Protein AF-A0A497B7L0-F1 (afdb_monomer_lite)

Foldseek 3Di:
DVLVVQVAAEDECVVQPLQNPPSVQCCQVVDDRYDYDRPSCLLCLLVGQDQAEAEDEPPVVVVVVCVLQVVVVVQVVSQVVDPPDDDDVNVVSVCCCVPPRVVSHPHYDYDYPVVCCPPPPDDDPVRCSPPHVDNPPPPD

Radius of gyration: 15.31 Å; chains: 1; bounding box: 34×36×35 Å

Structure (mmCIF, N/CA/C/O backbone):
data_AF-A0A497B7L0-F1
#
_entry.id   AF-A0A497B7L0-F1
#
loop_
_atom_site.group_PDB
_atom_site.id
_atom_site.type_symbol
_atom_site.label_atom_id
_atom_site.label_alt_id
_atom_site.label_comp_id
_atom_site.label_asym_id
_atom_site.label_entity_id
_atom_site.label_seq_id
_atom_site.pdbx_PDB_ins_code
_atom_site.Cartn_x
_atom_site.Cartn_y
_atom_site.Cartn_z
_atom_site.occupancy
_atom_site.B_iso_or_equiv
_atom_site.auth_seq_id
_atom_site.auth_comp_id
_atom_site.auth_asym_id
_atom_site.auth_atom_id
_atom_site.pdbx_PDB_model_num
ATOM 1 N N . MET A 1 1 ? -10.508 -9.631 2.299 1.00 76.75 1 MET A N 1
ATOM 2 C CA . MET A 1 1 ? -9.631 -10.069 3.401 1.00 76.75 1 MET A CA 1
ATOM 3 C C . MET A 1 1 ? -9.785 -9.067 4.528 1.00 76.75 1 MET A C 1
ATOM 5 O O . MET A 1 1 ? -10.853 -9.103 5.101 1.00 76.75 1 MET A O 1
ATOM 9 N N . ILE A 1 2 ? -8.939 -8.044 4.713 1.00 86.75 2 ILE A N 1
ATOM 10 C CA . ILE A 1 2 ? -9.048 -7.121 5.873 1.00 86.75 2 ILE A CA 1
ATOM 11 C C . ILE A 1 2 ? -10.459 -6.541 6.080 1.00 86.75 2 ILE A C 1
ATOM 13 O O . ILE A 1 2 ? -11.014 -6.698 7.159 1.00 86.75 2 ILE A O 1
ATOM 17 N N . ALA A 1 3 ? -11.065 -5.917 5.063 1.00 90.56 3 ALA A N 1
ATOM 18 C CA . ALA A 1 3 ? -12.421 -5.360 5.176 1.00 90.56 3 ALA A CA 1
ATOM 19 C C . ALA A 1 3 ? -13.470 -6.418 5.575 1.00 90.56 3 ALA A C 1
ATOM 21 O O . ALA A 1 3 ? -14.213 -6.225 6.532 1.00 90.56 3 ALA A O 1
ATOM 22 N N . ALA A 1 4 ? -13.469 -7.561 4.880 1.00 86.50 4 ALA A N 1
ATOM 23 C CA . ALA A 1 4 ? -14.380 -8.675 5.137 1.00 86.50 4 ALA A CA 1
ATOM 24 C C . ALA A 1 4 ? -14.191 -9.272 6.543 1.00 86.50 4 ALA A C 1
ATOM 26 O O . ALA A 1 4 ? -15.159 -9.410 7.284 1.00 86.50 4 ALA A O 1
ATOM 27 N N . ASP A 1 5 ? -12.948 -9.551 6.937 1.00 87.94 5 ASP A N 1
ATOM 28 C CA . ASP A 1 5 ? -12.608 -10.239 8.189 1.00 87.94 5 ASP A CA 1
ATOM 29 C C . ASP A 1 5 ? -12.858 -9.352 9.420 1.00 87.94 5 ASP A C 1
ATOM 31 O O . ASP A 1 5 ? -13.081 -9.844 10.523 1.00 87.94 5 ASP A O 1
ATOM 35 N N . THR A 1 6 ? -12.835 -8.030 9.234 1.00 90.25 6 THR A N 1
ATOM 36 C CA . THR A 1 6 ? -13.068 -7.040 10.297 1.00 90.25 6 THR A CA 1
ATOM 37 C C . THR A 1 6 ? -14.480 -6.456 10.285 1.00 90.25 6 THR A C 1
ATOM 39 O O . THR A 1 6 ? -14.788 -5.607 11.122 1.00 90.25 6 THR A O 1
ATOM 42 N N . GLY A 1 7 ? -15.336 -6.846 9.335 1.00 91.25 7 GLY A N 1
ATOM 43 C CA . GLY A 1 7 ? -16.674 -6.267 9.163 1.00 91.25 7 GLY A CA 1
ATOM 44 C C . GLY A 1 7 ? -16.674 -4.779 8.780 1.00 91.25 7 GLY A C 1
ATOM 45 O O . GLY A 1 7 ? -17.658 -4.080 9.018 1.00 91.25 7 GLY A O 1
ATOM 46 N N . HIS A 1 8 ? -15.570 -4.275 8.225 1.00 94.69 8 HIS A N 1
ATOM 47 C CA . HIS A 1 8 ? -15.436 -2.891 7.774 1.00 94.69 8 HIS A CA 1
ATOM 48 C C . HIS A 1 8 ? -15.879 -2.743 6.315 1.00 94.69 8 HIS A C 1
ATOM 50 O O . HIS A 1 8 ? -15.782 -3.670 5.509 1.00 94.69 8 HIS A O 1
ATOM 56 N N . ARG A 1 9 ? -16.320 -1.541 5.939 1.00 93.50 9 ARG A N 1
ATOM 57 C CA . ARG A 1 9 ? -16.672 -1.231 4.550 1.00 93.50 9 ARG A CA 1
ATOM 58 C C . ARG A 1 9 ? -15.411 -0.997 3.719 1.00 93.50 9 ARG A C 1
ATOM 60 O O . ARG A 1 9 ? -14.608 -0.127 4.046 1.00 93.50 9 ARG A O 1
ATOM 67 N N . TYR A 1 10 ? -15.253 -1.747 2.634 1.00 92.50 10 TYR A N 1
ATOM 68 C CA . TYR A 1 10 ? -14.210 -1.477 1.645 1.00 92.50 10 TYR A CA 1
ATOM 69 C C . TYR A 1 10 ? -14.558 -0.227 0.826 1.00 92.50 10 TYR A C 1
ATOM 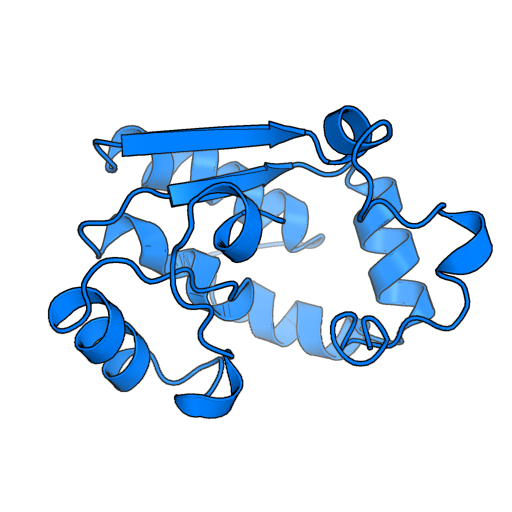71 O O . TYR A 1 10 ? -15.725 -0.025 0.486 1.00 92.50 10 TYR A O 1
ATOM 79 N N . ILE A 1 11 ? -13.558 0.606 0.538 1.00 91.19 11 ILE A N 1
ATOM 80 C CA . ILE A 1 11 ? -13.668 1.731 -0.396 1.00 91.19 11 ILE A CA 1
ATOM 81 C C . ILE A 1 11 ? -12.619 1.549 -1.485 1.00 91.19 11 ILE A C 1
ATOM 83 O O . ILE A 1 11 ? -11.437 1.365 -1.171 1.00 91.19 11 ILE A O 1
ATOM 87 N N . ASP A 1 12 ? -13.067 1.603 -2.738 1.00 87.75 12 ASP A N 1
ATOM 88 C CA . ASP A 1 12 ? -12.195 1.497 -3.899 1.00 87.75 12 ASP A CA 1
ATOM 89 C C . ASP A 1 12 ? -11.409 2.805 -4.084 1.00 87.75 12 ASP A C 1
ATOM 91 O O . ASP A 1 12 ? -11.913 3.900 -3.824 1.00 87.75 12 ASP A O 1
ATOM 95 N N . GLU A 1 13 ? -10.151 2.714 -4.511 1.00 85.94 13 GLU A N 1
ATOM 96 C CA . GLU A 1 13 ? -9.337 3.906 -4.757 1.00 85.94 13 GLU A CA 1
ATOM 97 C C . GLU A 1 13 ? -9.842 4.742 -5.942 1.00 85.94 13 GLU A C 1
ATOM 99 O O . GLU A 1 13 ? -9.602 5.953 -5.984 1.00 85.94 13 GLU A O 1
ATOM 104 N N . ASP A 1 14 ? -10.594 4.131 -6.861 1.00 86.88 14 ASP A N 1
ATOM 105 C CA . ASP A 1 14 ? -11.265 4.827 -7.958 1.00 86.88 14 ASP A CA 1
ATOM 106 C C . ASP A 1 14 ? -12.394 5.752 -7.473 1.00 86.88 14 ASP A C 1
ATOM 108 O O . ASP A 1 14 ? -12.638 6.782 -8.105 1.00 86.88 14 ASP A O 1
ATOM 112 N N . ASP A 1 15 ? -13.034 5.453 -6.333 1.00 85.69 15 ASP A N 1
ATOM 113 C CA . ASP A 1 15 ? -14.165 6.237 -5.806 1.00 85.69 15 ASP A CA 1
ATOM 114 C C . ASP A 1 15 ? -13.758 7.675 -5.437 1.00 85.69 15 ASP A C 1
ATOM 116 O O . ASP A 1 15 ? -14.586 8.588 -5.426 1.00 85.69 15 ASP A O 1
ATOM 120 N N . TYR A 1 16 ? -12.476 7.892 -5.126 1.00 85.06 16 TYR A N 1
ATOM 121 C CA . TYR A 1 16 ? -11.928 9.210 -4.787 1.00 85.06 16 TYR A CA 1
ATOM 122 C C . TYR A 1 16 ? -10.770 9.655 -5.693 1.00 85.06 16 TYR A C 1
ATOM 124 O O . TYR A 1 16 ? -10.387 10.829 -5.664 1.00 85.06 16 TYR A O 1
ATOM 132 N N . GLY A 1 17 ? -10.227 8.750 -6.510 1.00 87.56 17 GLY A N 1
ATOM 133 C CA . GLY A 1 17 ? -9.092 8.968 -7.399 1.00 87.56 17 GLY A CA 1
ATOM 134 C C . GLY A 1 1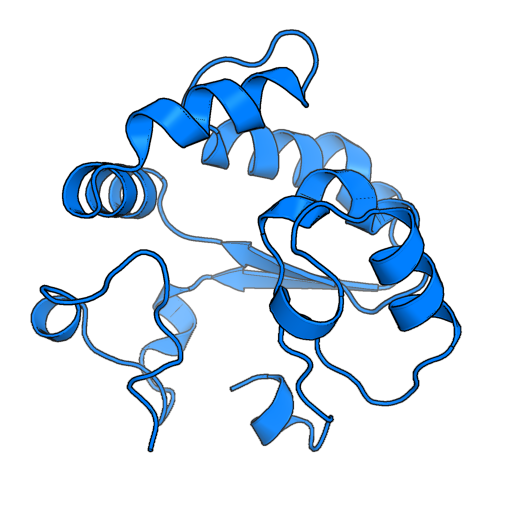7 ? -7.745 8.645 -6.724 1.00 87.56 17 GLY A C 1
ATOM 135 O O . GLY A 1 17 ? -7.356 9.342 -5.780 1.00 87.56 17 GLY A O 1
ATOM 136 N N . PRO A 1 18 ? -6.941 7.696 -7.249 1.00 83.75 18 PRO A N 1
ATOM 137 C CA . PRO A 1 18 ? -5.746 7.144 -6.582 1.00 83.75 18 PRO A CA 1
ATOM 138 C C . PRO A 1 18 ? -4.589 8.138 -6.370 1.00 83.75 18 PRO A C 1
ATOM 140 O O . PRO A 1 18 ? -3.606 7.832 -5.694 1.00 83.75 18 PRO A O 1
ATOM 143 N N . HIS A 1 19 ? -4.689 9.354 -6.913 1.00 87.50 19 HIS A N 1
ATOM 144 C CA . HIS A 1 19 ? -3.728 10.447 -6.711 1.00 87.50 19 HIS A CA 1
ATOM 145 C C . HIS A 1 19 ? -4.365 11.733 -6.157 1.00 87.50 19 HIS A C 1
ATOM 147 O O . HIS A 1 19 ? -3.682 12.744 -5.985 1.00 87.50 19 HIS A O 1
ATOM 153 N N . ASN A 1 20 ? -5.656 11.707 -5.816 1.00 92.44 20 ASN A N 1
ATOM 154 C CA . ASN A 1 20 ? -6.356 12.841 -5.224 1.00 92.44 20 ASN A CA 1
ATOM 155 C C . ASN A 1 20 ? -6.139 12.889 -3.704 1.00 92.44 20 ASN A C 1
ATOM 157 O O . ASN A 1 20 ? -6.947 12.400 -2.913 1.00 92.44 20 ASN A O 1
ATOM 161 N N . LYS A 1 21 ? -5.019 13.493 -3.288 1.00 92.75 21 LYS A N 1
ATOM 162 C CA . LYS A 1 21 ? -4.636 13.590 -1.870 1.00 92.75 21 LYS A CA 1
ATOM 163 C C . LYS A 1 21 ? -5.721 14.251 -1.011 1.00 92.75 21 LYS A C 1
ATOM 165 O O . LYS A 1 21 ? -5.932 13.823 0.119 1.00 92.75 21 LYS A O 1
ATOM 170 N N . ALA A 1 22 ? -6.390 15.285 -1.526 1.00 94.12 22 ALA A N 1
ATOM 171 C CA . ALA A 1 22 ? -7.415 16.013 -0.781 1.00 94.12 22 ALA A CA 1
ATOM 172 C C . ALA A 1 22 ? -8.653 15.141 -0.528 1.00 94.12 22 ALA A C 1
ATOM 174 O O . ALA A 1 22 ? -9.096 15.032 0.613 1.00 94.12 22 ALA A O 1
ATOM 175 N N . ALA A 1 23 ? -9.165 14.466 -1.563 1.00 93.62 23 ALA A N 1
ATOM 176 C CA . ALA A 1 23 ? -10.306 13.564 -1.408 1.00 93.62 23 ALA A CA 1
ATOM 177 C C . ALA A 1 23 ? -9.978 12.375 -0.496 1.00 93.62 23 ALA A C 1
ATOM 179 O O . ALA A 1 23 ? -10.779 12.038 0.369 1.00 93.62 23 ALA A O 1
ATOM 180 N N . TRP A 1 24 ? -8.778 11.800 -0.621 1.00 94.69 24 TRP A N 1
ATOM 181 C CA . TRP A 1 24 ? -8.309 10.732 0.264 1.00 94.69 24 TRP A CA 1
ATOM 182 C C . TRP A 1 24 ? -8.238 11.173 1.736 1.00 94.69 24 TRP A C 1
ATOM 184 O O . TRP A 1 24 ? -8.698 10.455 2.623 1.00 94.69 24 TRP A O 1
ATOM 194 N N . PHE A 1 25 ? -7.713 12.373 2.005 1.00 93.88 25 PHE A N 1
ATOM 195 C CA . PHE A 1 25 ? -7.625 12.916 3.363 1.00 93.88 25 PHE A CA 1
ATOM 196 C C . PHE A 1 25 ? -9.006 13.176 3.979 1.00 93.88 25 PHE A C 1
ATOM 198 O O . PHE A 1 25 ? -9.252 12.786 5.123 1.00 93.88 25 PHE A O 1
ATOM 205 N N . ASN A 1 26 ? -9.917 13.786 3.214 1.00 92.88 26 ASN A N 1
ATOM 206 C CA . ASN A 1 26 ? -11.299 14.003 3.647 1.00 92.88 26 ASN A CA 1
ATOM 207 C C . ASN A 1 26 ? -11.986 12.663 3.932 1.00 92.88 26 ASN A C 1
ATOM 209 O O . ASN A 1 26 ? -12.575 12.481 4.992 1.00 92.88 26 ASN A O 1
ATOM 213 N N . LEU A 1 27 ? -11.822 11.682 3.038 1.00 92.19 27 LEU A N 1
ATOM 214 C CA . LEU A 1 27 ? -12.423 10.363 3.191 1.00 92.19 27 LEU A CA 1
ATOM 215 C C . LEU A 1 27 ? -11.986 9.668 4.486 1.00 92.19 27 LEU A C 1
ATOM 217 O O . LEU A 1 27 ? -12.838 9.138 5.196 1.00 92.19 27 LEU A O 1
ATOM 221 N N . ILE A 1 28 ? -10.688 9.673 4.804 1.00 91.56 28 ILE A N 1
ATOM 222 C CA . ILE A 1 28 ? -10.173 9.067 6.042 1.00 91.56 28 ILE A CA 1
ATOM 223 C C . ILE A 1 28 ? -10.666 9.816 7.282 1.00 91.56 28 ILE A C 1
ATOM 225 O O . ILE A 1 28 ? -10.960 9.185 8.293 1.00 91.56 28 ILE A O 1
ATOM 229 N N . THR A 1 29 ? -10.758 11.143 7.208 1.00 90.44 29 THR A N 1
ATOM 230 C CA . THR A 1 29 ? -11.178 11.982 8.340 1.00 90.44 29 THR A CA 1
ATOM 231 C C . THR A 1 29 ? -12.665 11.810 8.657 1.00 90.44 29 THR A C 1
ATOM 233 O O . THR A 1 29 ? -13.040 11.726 9.827 1.00 90.44 29 THR A O 1
ATOM 236 N N . ASP A 1 30 ? -13.501 11.711 7.623 1.00 92.19 30 ASP A N 1
ATOM 237 C CA . ASP A 1 30 ? -14.961 11.721 7.757 1.00 92.19 30 ASP A CA 1
ATOM 238 C C . ASP A 1 30 ? -15.565 10.313 7.894 1.00 92.19 30 ASP A C 1
ATOM 240 O O . ASP A 1 30 ? -16.715 10.153 8.312 1.00 92.19 30 ASP A O 1
ATOM 244 N N . SER A 1 31 ? -14.803 9.269 7.557 1.00 92.19 31 SER A N 1
ATOM 245 C CA . SER A 1 31 ? -15.285 7.887 7.579 1.00 92.19 31 SER A CA 1
ATOM 246 C C . SER A 1 31 ? -14.938 7.155 8.872 1.00 92.19 31 SER A C 1
ATOM 248 O O . SER A 1 31 ? -13.859 7.295 9.440 1.00 92.19 31 SER A O 1
ATOM 250 N N . LYS A 1 32 ? -15.842 6.271 9.302 1.00 91.62 32 LYS A N 1
ATOM 251 C CA . LYS A 1 32 ? -15.596 5.287 10.365 1.00 91.62 32 LYS A CA 1
ATOM 252 C C . LYS A 1 32 ? -15.815 3.883 9.828 1.00 91.62 32 LYS A C 1
ATOM 254 O O . LYS A 1 32 ? -16.665 3.686 8.963 1.00 91.62 32 LYS A O 1
ATOM 259 N N . ASN A 1 33 ? -15.089 2.916 10.385 1.00 93.69 33 ASN A N 1
ATOM 260 C CA . ASN A 1 33 ? -15.206 1.496 10.050 1.00 93.69 33 ASN A CA 1
ATOM 261 C C . ASN A 1 33 ? -15.026 1.217 8.546 1.00 93.69 33 ASN A C 1
ATOM 263 O O . ASN A 1 33 ? -15.791 0.459 7.946 1.00 93.69 33 ASN A O 1
ATOM 267 N N . VAL A 1 34 ? -14.028 1.857 7.930 1.00 94.69 34 VAL A N 1
ATOM 268 C CA . VAL A 1 34 ? -13.683 1.669 6.514 1.00 94.69 34 VAL A CA 1
ATOM 269 C C . VAL A 1 34 ? -12.281 1.098 6.354 1.00 94.69 34 VAL A C 1
ATOM 271 O O . VAL A 1 34 ? -11.412 1.322 7.193 1.00 94.69 34 VAL A O 1
ATOM 274 N N . VAL A 1 35 ? -12.063 0.386 5.254 1.00 94.50 35 VAL A N 1
ATOM 275 C CA . VAL A 1 35 ? -10.750 -0.090 4.812 1.00 94.50 35 VAL A CA 1
ATOM 276 C C . VAL A 1 35 ? -10.505 0.439 3.409 1.00 94.50 35 VAL A C 1
ATOM 278 O O . VAL A 1 35 ? -11.305 0.206 2.506 1.00 94.50 35 VAL A O 1
ATOM 281 N N . ILE A 1 36 ? -9.380 1.129 3.237 1.00 92.94 36 ILE A N 1
ATOM 282 C CA . ILE A 1 36 ? -8.926 1.673 1.957 1.00 92.94 36 ILE A CA 1
ATOM 283 C C . ILE A 1 36 ? -7.613 0.977 1.603 1.00 92.94 36 ILE A C 1
ATOM 285 O O . ILE A 1 36 ? -6.680 0.964 2.408 1.00 92.94 36 ILE A O 1
ATOM 289 N N . GLN A 1 37 ? -7.526 0.427 0.396 1.00 90.44 37 GLN A N 1
ATOM 290 C CA . GLN A 1 37 ? -6.277 -0.088 -0.160 1.00 90.44 37 GLN A CA 1
ATOM 291 C C . GLN A 1 37 ? -5.818 0.860 -1.265 1.00 90.44 37 GLN A C 1
ATOM 293 O O . GLN A 1 37 ? -6.443 0.903 -2.313 1.00 90.44 37 GLN A O 1
ATOM 298 N N . CYS A 1 38 ? -4.729 1.600 -1.037 1.00 89.88 38 CYS A N 1
ATOM 299 C CA . CYS A 1 38 ? -4.222 2.550 -2.030 1.00 89.88 38 CYS A CA 1
ATOM 300 C C . CYS A 1 38 ? -2.693 2.704 -1.972 1.00 89.88 38 CYS A C 1
ATOM 302 O O . CYS A 1 38 ? -2.171 3.598 -1.292 1.00 89.88 38 CYS A O 1
ATOM 304 N N . PRO A 1 39 ? -1.935 1.844 -2.681 1.00 90.12 39 PRO A N 1
ATOM 305 C CA . PRO A 1 39 ? -0.470 1.899 -2.712 1.00 90.12 39 PRO A CA 1
ATOM 306 C C . PRO A 1 39 ? 0.096 3.233 -3.224 1.00 90.12 39 PRO A C 1
ATOM 308 O O . PRO A 1 39 ? 1.232 3.590 -2.893 1.00 90.12 39 PRO A O 1
ATOM 311 N N . ALA A 1 40 ? -0.676 3.978 -4.021 1.00 90.06 40 ALA A N 1
ATOM 312 C CA . ALA A 1 40 ? -0.307 5.295 -4.534 1.00 90.06 40 ALA A CA 1
ATOM 313 C C . ALA A 1 40 ? -0.269 6.384 -3.442 1.00 90.06 40 ALA A C 1
ATOM 315 O O . ALA A 1 40 ? 0.541 7.309 -3.516 1.00 90.06 40 ALA A O 1
ATOM 316 N N . MET A 1 41 ? -1.081 6.242 -2.387 1.00 93.19 41 MET A N 1
ATOM 317 C CA . MET A 1 41 ? -1.100 7.155 -1.236 1.00 93.19 41 MET A CA 1
ATOM 318 C C . MET A 1 41 ? -0.094 6.780 -0.144 1.00 93.19 41 MET A C 1
ATOM 320 O O . MET A 1 41 ? 0.012 7.485 0.860 1.00 93.19 41 MET A O 1
ATOM 324 N N . CYS A 1 42 ? 0.700 5.721 -0.351 1.00 94.88 42 CYS A N 1
ATOM 325 C CA . CYS A 1 42 ? 1.678 5.223 0.617 1.00 94.88 42 CYS A CA 1
ATOM 326 C C . CYS A 1 42 ? 2.565 6.333 1.193 1.00 94.88 42 CYS A C 1
ATOM 328 O O . CYS A 1 42 ? 2.823 6.320 2.388 1.00 94.88 42 CYS A O 1
ATOM 330 N N . ARG A 1 43 ? 2.991 7.329 0.402 1.00 95.00 43 ARG A N 1
ATOM 331 C CA . ARG A 1 43 ? 3.827 8.450 0.876 1.00 95.00 43 ARG A CA 1
ATOM 332 C C . ARG A 1 43 ? 3.190 9.251 2.021 1.00 95.00 43 ARG A C 1
ATOM 334 O O . ARG A 1 43 ? 3.921 9.817 2.827 1.00 95.00 43 ARG A O 1
ATOM 341 N N . TYR A 1 44 ? 1.866 9.292 2.129 1.00 95.19 44 TYR A N 1
ATOM 342 C CA . TYR A 1 44 ? 1.147 10.205 3.023 1.00 95.19 44 TYR A CA 1
ATOM 343 C C . TYR A 1 44 ? 0.514 9.532 4.245 1.00 95.19 44 TYR A C 1
ATOM 345 O O . TYR A 1 44 ? -0.154 10.210 5.018 1.00 95.19 44 TYR A O 1
ATOM 353 N N . VAL A 1 45 ? 0.720 8.228 4.464 1.00 95.62 45 VAL A N 1
ATOM 354 C CA . VAL A 1 45 ? 0.031 7.489 5.547 1.00 95.62 45 VAL A CA 1
ATOM 355 C C . VAL A 1 45 ? 0.355 7.989 6.960 1.00 95.62 45 VAL A C 1
ATOM 357 O O . VAL A 1 45 ? -0.462 7.836 7.855 1.00 95.62 45 VAL A O 1
ATOM 360 N N . HIS A 1 46 ? 1.498 8.650 7.158 1.00 95.50 46 HIS A N 1
ATOM 361 C CA . HIS A 1 46 ? 1.863 9.291 8.429 1.00 95.50 46 HIS A CA 1
ATOM 362 C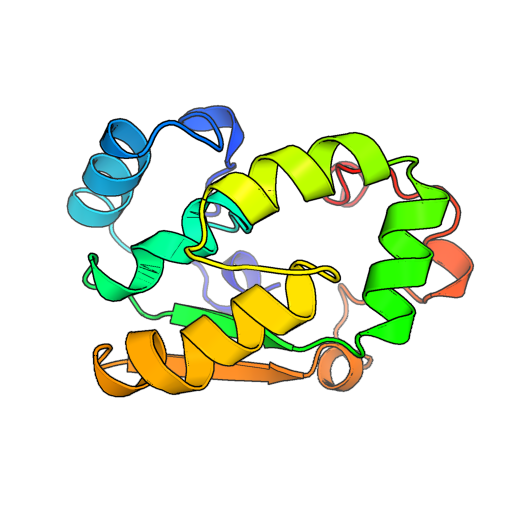 C . HIS A 1 46 ? 1.156 10.635 8.668 1.00 95.50 46 HIS A C 1
ATOM 364 O O . HIS A 1 46 ? 1.250 11.196 9.753 1.00 95.50 46 HIS A O 1
ATOM 370 N N . CYS A 1 47 ? 0.463 11.182 7.666 1.00 94.38 47 CYS A N 1
ATOM 371 C CA . CYS A 1 47 ? -0.271 12.440 7.789 1.00 94.38 47 CYS A CA 1
ATOM 372 C C . CYS A 1 47 ? -1.708 12.248 8.298 1.00 94.38 47 CYS A C 1
ATOM 374 O O . CYS A 1 47 ? -2.417 13.236 8.457 1.00 94.38 47 CYS A O 1
ATOM 376 N N . VAL A 1 48 ? -2.168 11.009 8.490 1.00 92.25 48 VAL A N 1
ATOM 377 C CA . VAL A 1 48 ? -3.557 10.693 8.843 1.00 92.25 48 VAL A CA 1
ATOM 378 C C . VAL A 1 48 ? -3.627 9.883 10.130 1.00 92.25 48 VAL A C 1
ATOM 380 O O . VAL A 1 48 ? -2.716 9.128 10.459 1.00 92.25 48 VAL A O 1
ATOM 383 N N . ARG A 1 49 ? -4.743 10.007 10.852 1.00 92.19 49 ARG A N 1
ATOM 384 C CA . ARG A 1 49 ? -5.019 9.198 12.041 1.00 92.19 49 ARG A CA 1
ATOM 385 C C . ARG A 1 49 ? -5.805 7.951 11.639 1.00 92.19 49 ARG A C 1
ATOM 387 O O . ARG A 1 49 ? -7.031 7.974 11.611 1.00 92.19 49 ARG A O 1
ATOM 394 N N . ALA A 1 50 ? -5.094 6.873 11.327 1.00 93.50 50 ALA A N 1
ATOM 395 C CA . ALA A 1 50 ? -5.676 5.588 10.948 1.00 93.50 50 ALA A CA 1
ATOM 396 C C . ALA A 1 50 ? -4.854 4.420 11.509 1.00 93.50 50 ALA A C 1
ATOM 398 O O . ALA A 1 50 ? -3.676 4.573 11.831 1.00 93.50 50 ALA A O 1
ATOM 399 N N . PHE A 1 51 ? -5.466 3.237 11.577 1.00 95.62 51 PHE A N 1
ATOM 400 C CA . PHE A 1 51 ? -4.712 1.998 11.737 1.00 95.62 51 PHE A CA 1
ATOM 401 C C . PHE A 1 51 ? -4.090 1.631 10.386 1.00 95.62 51 PHE A C 1
ATOM 403 O O . PHE A 1 51 ? -4.812 1.343 9.430 1.00 95.62 51 PHE A O 1
ATOM 410 N N . VAL A 1 52 ? -2.762 1.663 10.288 1.00 96.62 52 VAL A N 1
ATOM 411 C CA . VAL A 1 52 ? -2.061 1.442 9.015 1.00 96.62 52 VAL A CA 1
ATOM 412 C C . VAL A 1 52 ? -1.573 0.000 8.913 1.00 96.62 52 VAL A C 1
ATOM 414 O O . VAL A 1 52 ? -0.775 -0.451 9.728 1.00 96.62 52 VAL A O 1
ATOM 417 N N . VAL A 1 53 ? -2.009 -0.715 7.874 1.00 96.62 53 VAL A N 1
ATOM 418 C CA . VAL A 1 53 ? -1.467 -2.036 7.525 1.00 96.62 53 VAL A CA 1
ATOM 419 C C . VAL A 1 53 ? -0.475 -1.881 6.378 1.00 96.62 53 VAL A C 1
ATOM 421 O O . VAL A 1 53 ? -0.863 -1.531 5.263 1.00 96.62 53 VAL A O 1
ATOM 424 N N . MET A 1 54 ? 0.801 -2.161 6.638 1.00 97.19 54 MET A N 1
ATOM 425 C CA . MET A 1 54 ? 1.839 -2.215 5.612 1.00 97.19 54 MET A CA 1
ATOM 426 C C . MET A 1 54 ? 2.025 -3.660 5.144 1.00 97.19 54 MET A C 1
ATOM 428 O O . MET A 1 54 ? 2.430 -4.525 5.917 1.00 97.19 54 MET A O 1
ATOM 432 N N . MET A 1 55 ? 1.732 -3.922 3.870 1.00 95.75 55 MET A N 1
ATOM 433 C CA . MET A 1 55 ? 1.920 -5.241 3.263 1.00 95.75 55 MET A CA 1
ATOM 434 C C . MET A 1 55 ? 3.355 -5.392 2.747 1.00 95.75 55 MET A C 1
ATOM 436 O O . MET A 1 55 ? 3.787 -4.675 1.837 1.00 95.75 55 MET A O 1
ATOM 440 N N . LEU A 1 56 ? 4.086 -6.346 3.310 1.00 96.06 56 LEU A N 1
ATOM 441 C CA . LEU A 1 56 ? 5.459 -6.664 2.946 1.00 96.06 56 LEU A CA 1
ATOM 442 C C . LEU A 1 56 ? 5.471 -7.840 1.970 1.00 96.06 56 LEU A C 1
ATOM 444 O O . LEU A 1 56 ? 4.807 -8.852 2.174 1.00 96.06 56 LEU A O 1
ATOM 448 N N . ARG A 1 57 ? 6.187 -7.694 0.858 1.00 95.12 57 ARG A N 1
ATOM 449 C CA . ARG A 1 57 ? 6.345 -8.732 -0.162 1.00 95.12 57 ARG A CA 1
ATOM 450 C C . ARG A 1 57 ? 7.799 -8.727 -0.638 1.00 95.12 57 ARG A C 1
ATOM 452 O O . ARG A 1 57 ? 8.382 -7.646 -0.753 1.00 95.12 57 ARG A O 1
ATOM 459 N N . PRO A 1 58 ? 8.395 -9.894 -0.949 1.00 95.25 58 PRO A N 1
ATOM 460 C CA . PRO A 1 58 ? 9.758 -9.941 -1.464 1.00 95.25 58 PRO A CA 1
ATOM 461 C C . PRO A 1 58 ? 9.935 -9.027 -2.682 1.00 95.25 58 PRO A C 1
ATOM 463 O O . PRO A 1 58 ? 9.133 -9.073 -3.617 1.00 95.25 58 PRO A O 1
ATOM 466 N N . LEU A 1 59 ? 11.000 -8.217 -2.698 1.00 95.69 59 LEU A N 1
ATOM 467 C CA . LEU A 1 59 ? 11.252 -7.258 -3.783 1.00 95.69 59 LEU A CA 1
ATOM 468 C C . LEU A 1 59 ? 11.284 -7.941 -5.155 1.00 95.69 59 LEU A C 1
ATOM 470 O O . LEU A 1 59 ? 10.676 -7.441 -6.095 1.00 95.69 59 LEU A O 1
ATOM 474 N N . ALA A 1 60 ? 11.910 -9.117 -5.249 1.00 95.06 60 ALA A N 1
ATOM 475 C CA . ALA A 1 60 ? 11.960 -9.901 -6.482 1.00 95.06 60 ALA A CA 1
ATOM 476 C C . ALA A 1 60 ? 10.560 -10.256 -7.019 1.00 95.06 60 ALA A C 1
ATOM 478 O O . ALA A 1 60 ? 10.326 -10.217 -8.223 1.00 95.06 60 ALA A O 1
ATOM 479 N N . ASP A 1 61 ? 9.605 -10.550 -6.133 1.00 92.81 61 ASP A N 1
ATOM 480 C CA . ASP A 1 61 ? 8.231 -10.862 -6.525 1.00 92.81 61 ASP A CA 1
ATOM 481 C C . ASP A 1 61 ? 7.442 -9.619 -6.957 1.00 92.81 61 ASP A C 1
ATOM 483 O O . ASP A 1 61 ? 6.545 -9.724 -7.799 1.00 92.81 61 ASP A O 1
ATOM 487 N N . ILE A 1 62 ? 7.749 -8.453 -6.380 1.00 93.12 62 ILE A N 1
ATOM 488 C CA . ILE A 1 62 ? 7.161 -7.175 -6.797 1.00 93.12 62 ILE A CA 1
ATOM 489 C C . ILE A 1 62 ? 7.688 -6.791 -8.181 1.00 93.12 62 ILE A C 1
ATOM 491 O O . ILE A 1 62 ? 6.877 -6.531 -9.065 1.00 93.12 62 ILE A O 1
ATOM 495 N N . ILE A 1 63 ? 9.009 -6.842 -8.382 1.00 93.88 63 ILE A N 1
ATOM 496 C CA . ILE A 1 63 ? 9.672 -6.525 -9.656 1.00 93.88 63 ILE A CA 1
ATOM 497 C C . ILE A 1 63 ? 9.128 -7.425 -10.769 1.00 93.88 63 ILE A C 1
ATOM 499 O O . ILE A 1 63 ? 8.592 -6.923 -11.753 1.00 93.88 63 ILE A O 1
ATOM 503 N N . ALA A 1 64 ? 9.122 -8.747 -10.564 1.00 92.31 64 ALA A N 1
ATOM 504 C CA . ALA A 1 64 ? 8.569 -9.687 -11.540 1.00 92.31 64 ALA A CA 1
ATOM 505 C C . ALA A 1 64 ? 7.082 -9.412 -11.845 1.00 92.31 64 ALA A C 1
ATOM 507 O O . ALA A 1 64 ? 6.613 -9.609 -12.966 1.00 92.31 64 ALA A O 1
ATOM 508 N N . SER A 1 65 ? 6.310 -8.944 -10.856 1.00 90.94 65 SER A N 1
ATOM 509 C CA . SER A 1 65 ? 4.914 -8.557 -11.072 1.00 90.94 65 SER A CA 1
ATOM 510 C C . SER A 1 65 ? 4.778 -7.259 -11.868 1.00 90.94 65 SER A C 1
ATOM 512 O O . SER A 1 65 ? 3.865 -7.171 -12.683 1.00 90.94 65 SER A O 1
ATOM 514 N N . GLN A 1 66 ? 5.635 -6.264 -11.626 1.00 91.75 66 GLN A N 1
ATOM 515 C CA . GLN A 1 66 ? 5.647 -4.990 -12.350 1.00 91.75 66 GLN A CA 1
ATOM 516 C C . GLN A 1 66 ? 6.054 -5.189 -13.810 1.00 91.75 66 GLN A C 1
ATOM 518 O O . GLN A 1 66 ? 5.395 -4.651 -14.698 1.00 91.75 66 GLN A O 1
ATOM 523 N N . GLU A 1 67 ? 7.082 -6.002 -14.058 1.00 92.12 67 GLU A N 1
ATOM 524 C CA . GLU A 1 67 ? 7.517 -6.391 -15.402 1.00 92.12 67 GLU A CA 1
ATOM 525 C C . GLU A 1 67 ? 6.385 -7.085 -16.164 1.00 92.12 67 GLU A C 1
ATOM 527 O O . GLU A 1 67 ? 6.038 -6.670 -17.269 1.00 92.12 67 GLU A O 1
ATOM 532 N N . ARG A 1 68 ? 5.738 -8.081 -15.541 1.00 91.38 68 ARG A N 1
ATOM 533 C CA . ARG A 1 68 ? 4.645 -8.852 -16.156 1.00 91.38 68 ARG A CA 1
ATOM 534 C C . ARG A 1 68 ? 3.466 -7.984 -16.600 1.00 91.38 68 ARG A C 1
ATOM 536 O O . ARG A 1 68 ? 2.869 -8.272 -17.630 1.00 91.38 68 ARG A O 1
ATOM 543 N N . ILE A 1 69 ? 3.119 -6.947 -15.836 1.00 89.50 69 ILE A N 1
ATOM 544 C CA . ILE A 1 69 ? 1.993 -6.052 -16.163 1.00 89.50 69 ILE A CA 1
ATOM 545 C C . ILE A 1 69 ? 2.427 -4.792 -16.934 1.00 89.50 69 ILE A C 1
ATOM 547 O O . ILE A 1 69 ? 1.610 -3.896 -17.131 1.00 89.50 69 ILE A O 1
ATOM 551 N N . GLY A 1 70 ? 3.698 -4.686 -17.341 1.00 89.62 70 GLY A N 1
ATOM 552 C CA . GLY A 1 70 ? 4.211 -3.540 -18.101 1.00 89.62 70 GLY A CA 1
ATOM 553 C C . GLY A 1 70 ? 4.246 -2.222 -17.316 1.00 89.62 70 GLY A C 1
ATOM 554 O O . GLY A 1 70 ? 4.066 -1.151 -17.892 1.00 89.62 70 GLY A O 1
ATOM 555 N N . TRP A 1 71 ? 4.462 -2.265 -15.998 1.00 89.44 71 TRP A N 1
ATOM 556 C CA . TRP A 1 71 ? 4.320 -1.097 -15.117 1.00 89.44 71 TRP A CA 1
ATOM 557 C C . TRP A 1 71 ? 5.532 -0.145 -15.088 1.00 89.44 71 TRP A C 1
ATOM 559 O O . TRP A 1 71 ? 5.498 0.859 -14.382 1.00 89.44 71 TRP A O 1
ATOM 569 N N . GLY A 1 72 ? 6.600 -0.419 -15.843 1.00 86.25 72 GLY A N 1
ATOM 570 C CA . GLY A 1 72 ? 7.882 0.297 -15.727 1.00 86.25 72 GLY A CA 1
ATOM 571 C C . GLY A 1 72 ? 7.797 1.825 -15.880 1.00 86.25 72 GLY A C 1
ATOM 572 O O . GLY A 1 72 ? 8.432 2.554 -15.124 1.00 86.25 72 GLY A O 1
ATOM 573 N N . ALA A 1 73 ? 6.960 2.342 -16.787 1.00 85.12 73 ALA A N 1
ATOM 574 C CA . ALA A 1 73 ? 6.783 3.793 -16.941 1.00 85.12 73 ALA A CA 1
ATOM 575 C C . ALA A 1 73 ? 6.159 4.454 -15.694 1.00 85.12 73 ALA A C 1
ATOM 577 O O . ALA A 1 73 ? 6.517 5.574 -15.331 1.00 85.12 73 ALA A O 1
ATOM 578 N N . ASN A 1 74 ? 5.258 3.745 -15.009 1.00 86.56 74 ASN A N 1
ATOM 579 C CA . ASN A 1 74 ? 4.619 4.232 -13.787 1.00 86.56 74 ASN A CA 1
ATOM 580 C C . ASN A 1 74 ? 5.583 4.229 -12.593 1.00 86.56 74 ASN A C 1
ATOM 582 O O . ASN A 1 74 ? 5.432 5.047 -11.686 1.00 86.56 74 ASN A O 1
ATOM 586 N N . GLU A 1 75 ? 6.603 3.364 -12.601 1.00 90.56 75 GLU A N 1
ATOM 587 C CA . GLU A 1 75 ? 7.628 3.351 -11.556 1.00 90.56 75 GLU A CA 1
ATOM 588 C C . GLU A 1 75 ? 8.402 4.671 -11.507 1.00 90.56 75 GLU A C 1
ATOM 590 O O . GLU A 1 75 ? 8.566 5.240 -10.429 1.00 90.56 75 GLU A O 1
ATOM 595 N N . ALA A 1 76 ? 8.806 5.207 -12.662 1.00 88.62 76 ALA A N 1
ATOM 596 C CA . ALA A 1 76 ? 9.499 6.493 -12.734 1.00 88.62 76 ALA A CA 1
ATOM 597 C C . ALA A 1 76 ? 8.638 7.651 -12.190 1.00 88.62 76 ALA A C 1
ATOM 599 O O . ALA A 1 76 ? 9.137 8.512 -11.463 1.00 88.62 76 ALA A O 1
ATOM 600 N N . ILE A 1 77 ? 7.333 7.645 -12.493 1.00 89.06 77 ILE A N 1
ATOM 601 C CA . ILE A 1 77 ? 6.373 8.645 -11.995 1.00 89.06 77 ILE A CA 1
ATOM 602 C C . ILE A 1 77 ? 6.249 8.569 -10.469 1.00 89.06 77 ILE A C 1
ATOM 604 O O . ILE A 1 77 ? 6.203 9.596 -9.790 1.00 89.06 77 ILE A O 1
ATOM 608 N N . GLU A 1 78 ? 6.198 7.360 -9.912 1.00 89.00 78 GLU A N 1
ATOM 609 C CA . GLU A 1 78 ? 6.103 7.156 -8.467 1.00 89.00 78 GLU A CA 1
ATOM 610 C C . GLU A 1 78 ? 7.413 7.503 -7.749 1.00 89.00 78 GLU A C 1
ATOM 612 O O . GLU A 1 78 ? 7.368 8.139 -6.696 1.00 89.00 78 GLU A O 1
ATOM 617 N N . LEU A 1 79 ? 8.572 7.173 -8.328 1.00 92.12 79 LEU A N 1
ATOM 618 C CA . LEU A 1 79 ? 9.892 7.537 -7.794 1.00 92.12 79 LEU A CA 1
ATOM 619 C C . LEU A 1 79 ? 10.086 9.049 -7.710 1.00 92.12 79 LEU A C 1
ATOM 621 O O . LEU A 1 79 ? 10.615 9.525 -6.712 1.00 92.12 79 LEU A O 1
ATOM 625 N N . ALA A 1 80 ? 9.582 9.817 -8.682 1.00 90.94 80 ALA A N 1
ATOM 626 C CA . ALA A 1 80 ? 9.641 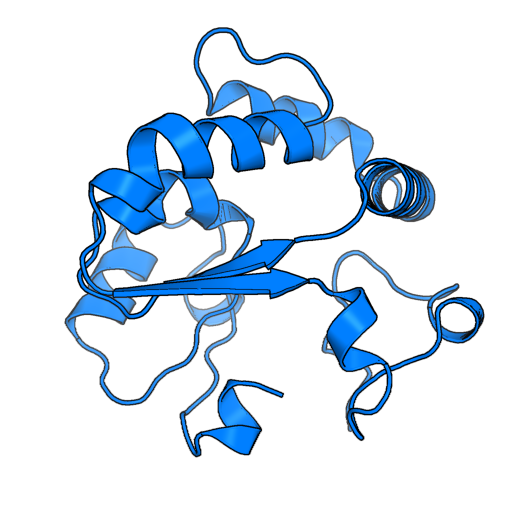11.281 -8.661 1.00 90.94 80 ALA A CA 1
ATOM 627 C C . ALA A 1 80 ? 8.928 11.908 -7.444 1.00 90.94 80 ALA A C 1
ATOM 629 O O . ALA A 1 80 ? 9.123 13.084 -7.134 1.00 90.94 80 ALA A O 1
ATOM 630 N N . ARG A 1 81 ? 8.102 11.134 -6.726 1.00 89.81 81 ARG A N 1
ATOM 631 C CA . ARG A 1 81 ? 7.468 11.558 -5.474 1.00 89.81 81 ARG A CA 1
ATOM 632 C C . ARG A 1 81 ? 8.364 11.355 -4.256 1.00 89.81 81 ARG A C 1
ATOM 634 O O . ARG A 1 81 ? 7.945 11.723 -3.171 1.00 89.81 81 ARG A O 1
ATOM 641 N N . TYR A 1 82 ? 9.548 10.782 -4.380 1.00 90.69 82 TYR A N 1
ATOM 642 C CA . TYR A 1 82 ? 10.468 10.571 -3.269 1.00 90.69 82 TYR A CA 1
ATOM 643 C C . TYR A 1 82 ? 11.785 11.279 -3.588 1.00 90.69 82 TYR A C 1
ATOM 645 O O . TYR A 1 82 ? 12.290 11.211 -4.706 1.00 90.69 82 TYR A O 1
ATOM 653 N N . GLU A 1 83 ? 12.328 12.014 -2.621 1.00 87.69 83 GLU A N 1
ATOM 654 C CA . GLU A 1 83 ? 13.569 12.762 -2.829 1.00 87.69 83 GLU A CA 1
ATOM 655 C C . GLU A 1 83 ? 14.746 11.801 -3.022 1.00 87.69 83 GLU A C 1
ATOM 657 O O . GLU A 1 83 ? 14.922 10.873 -2.235 1.00 87.69 83 GLU A O 1
ATOM 662 N N . ASN A 1 84 ? 15.553 12.034 -4.065 1.00 83.19 84 ASN A N 1
ATOM 663 C CA . ASN A 1 84 ? 16.747 11.243 -4.396 1.00 83.19 84 ASN A CA 1
ATOM 664 C C . ASN A 1 84 ? 16.498 9.724 -4.502 1.00 83.19 84 ASN A C 1
ATOM 666 O O . ASN A 1 84 ? 17.376 8.920 -4.194 1.00 83.19 84 ASN A O 1
ATOM 670 N N . ALA A 1 85 ? 15.297 9.327 -4.923 1.00 91.25 85 ALA A N 1
ATOM 671 C CA . ALA A 1 85 ? 14.909 7.929 -5.003 1.00 91.25 85 ALA A CA 1
ATOM 672 C C . ALA A 1 85 ? 15.449 7.235 -6.261 1.00 91.25 85 ALA A C 1
ATOM 674 O O . ALA A 1 85 ? 15.419 7.788 -7.361 1.00 91.25 85 ALA A O 1
ATOM 675 N N . SER A 1 86 ? 15.883 5.986 -6.098 1.00 89.75 86 SER A N 1
ATOM 676 C CA . SER A 1 86 ? 16.270 5.087 -7.185 1.00 89.75 86 SER A CA 1
ATOM 677 C C . SER A 1 86 ? 15.412 3.815 -7.168 1.00 89.75 86 SER A C 1
ATOM 679 O O . SER A 1 86 ? 14.901 3.433 -6.112 1.00 89.75 86 SER A O 1
ATOM 681 N N . PRO A 1 87 ? 15.212 3.151 -8.322 1.00 90.56 87 PRO A N 1
ATOM 682 C CA . PRO A 1 87 ? 14.488 1.887 -8.369 1.00 90.56 87 PRO A CA 1
ATOM 683 C C . PRO A 1 87 ? 15.121 0.800 -7.475 1.00 90.56 87 PRO A C 1
ATOM 685 O O . PRO A 1 87 ? 16.342 0.796 -7.289 1.00 90.56 87 PRO A O 1
ATOM 688 N N . PRO A 1 88 ? 14.322 -0.171 -6.991 1.00 94.75 88 PRO A N 1
ATOM 689 C CA . PRO A 1 88 ? 12.882 -0.306 -7.229 1.00 94.75 88 PRO A CA 1
ATOM 690 C C . PRO A 1 88 ? 12.043 0.556 -6.271 1.00 94.75 88 PRO A C 1
ATOM 692 O O . PRO A 1 88 ? 12.356 0.667 -5.083 1.00 94.75 88 PRO A O 1
ATOM 695 N N . ILE A 1 89 ? 10.910 1.094 -6.738 1.00 95.00 89 ILE A N 1
ATOM 696 C CA . ILE A 1 89 ? 10.009 1.935 -5.918 1.00 95.00 89 ILE A CA 1
ATOM 697 C C . ILE A 1 89 ? 9.551 1.236 -4.633 1.00 95.00 89 ILE A C 1
ATOM 699 O O . ILE A 1 89 ? 9.328 1.883 -3.613 1.00 95.00 89 ILE A O 1
ATOM 703 N N . ALA A 1 90 ? 9.427 -0.092 -4.653 1.00 95.19 90 ALA A N 1
ATOM 704 C CA . ALA A 1 90 ? 9.062 -0.863 -3.472 1.00 95.19 90 ALA A CA 1
ATOM 705 C C . ALA A 1 90 ? 10.116 -0.757 -2.360 1.00 95.19 90 ALA A C 1
ATOM 707 O O . ALA A 1 90 ? 9.748 -0.586 -1.200 1.00 95.19 90 ALA A O 1
ATOM 708 N N . ALA A 1 91 ? 11.410 -0.786 -2.703 1.00 96.38 91 ALA A N 1
ATOM 709 C CA . ALA A 1 91 ? 12.481 -0.604 -1.726 1.00 96.38 91 ALA A CA 1
ATOM 710 C C . ALA A 1 91 ? 12.422 0.802 -1.117 1.00 96.38 91 ALA A C 1
ATOM 712 O O . ALA A 1 91 ? 12.417 0.935 0.103 1.00 96.38 91 ALA A O 1
ATOM 713 N N . VAL A 1 92 ? 12.236 1.826 -1.956 1.00 96.44 92 VAL A N 1
ATOM 714 C CA . VAL A 1 92 ? 12.076 3.223 -1.520 1.00 96.44 92 VAL A CA 1
ATOM 715 C C . VAL A 1 92 ? 10.885 3.382 -0.573 1.00 96.44 92 VAL A C 1
ATOM 717 O O . VAL A 1 92 ? 11.009 4.006 0.481 1.00 96.44 92 VAL A O 1
ATOM 720 N N . LYS A 1 93 ? 9.732 2.787 -0.907 1.00 96.38 93 LYS A N 1
ATOM 721 C CA . LYS A 1 93 ? 8.537 2.798 -0.049 1.00 96.38 93 LYS A CA 1
ATOM 722 C C . LYS A 1 93 ? 8.803 2.109 1.288 1.00 96.38 93 LYS A C 1
ATOM 724 O O . LYS A 1 93 ? 8.420 2.649 2.322 1.00 96.38 93 LYS A O 1
ATOM 729 N N . TYR A 1 94 ? 9.486 0.966 1.287 1.00 97.19 94 TYR A N 1
ATOM 730 C CA . TYR A 1 94 ? 9.832 0.249 2.513 1.00 97.19 94 TYR A CA 1
ATOM 731 C C . TYR A 1 94 ? 10.846 0.996 3.384 1.00 97.19 94 TYR A C 1
ATOM 733 O O . TYR A 1 94 ? 10.688 1.018 4.604 1.00 97.19 94 TYR A O 1
ATOM 741 N N . ASP A 1 95 ? 11.845 1.648 2.794 1.00 96.44 95 ASP A N 1
ATOM 742 C CA . ASP A 1 95 ? 12.793 2.480 3.537 1.00 96.44 95 ASP A CA 1
ATOM 743 C C . ASP A 1 95 ? 12.115 3.715 4.127 1.00 96.44 95 ASP A C 1
ATOM 745 O O . ASP A 1 95 ? 12.296 4.015 5.308 1.00 96.44 95 ASP A O 1
ATOM 749 N N . PHE A 1 96 ? 11.275 4.397 3.346 1.00 97.06 96 PHE A N 1
ATOM 750 C CA . PHE A 1 96 ? 10.513 5.544 3.833 1.00 97.06 96 PHE A CA 1
ATOM 751 C C . PHE A 1 96 ? 9.535 5.146 4.945 1.00 97.06 96 PHE A C 1
ATOM 753 O O . PHE A 1 96 ? 9.441 5.828 5.967 1.00 97.06 96 PHE A O 1
ATOM 760 N N . TRP A 1 97 ? 8.858 4.005 4.791 1.00 97.25 97 TRP A N 1
ATOM 761 C CA . TRP A 1 97 ? 8.022 3.423 5.835 1.00 97.25 97 TRP A CA 1
ATOM 762 C C . TRP A 1 97 ? 8.814 3.209 7.127 1.00 97.25 97 TRP A C 1
ATOM 764 O O . TRP A 1 97 ? 8.459 3.776 8.158 1.00 97.25 97 TRP A O 1
ATOM 774 N N . ARG A 1 98 ? 9.915 2.449 7.073 1.00 97.44 98 ARG A N 1
ATOM 775 C CA . ARG A 1 98 ? 10.699 2.072 8.261 1.00 97.44 98 ARG A CA 1
ATOM 776 C C . ARG A 1 98 ? 11.337 3.262 8.970 1.00 97.44 98 ARG A C 1
ATOM 778 O O . ARG A 1 98 ? 11.335 3.299 10.198 1.00 97.44 98 ARG A O 1
ATOM 785 N N . ASN A 1 99 ? 11.887 4.202 8.206 1.00 96.81 99 ASN A N 1
ATOM 786 C CA . ASN A 1 99 ? 12.750 5.253 8.746 1.00 96.81 99 ASN A CA 1
ATOM 787 C C . ASN A 1 99 ? 12.007 6.557 9.053 1.00 96.81 99 ASN A C 1
ATOM 789 O O . ASN A 1 99 ? 12.526 7.379 9.803 1.00 96.81 99 ASN A O 1
ATOM 793 N N . HIS A 1 100 ? 10.816 6.765 8.482 1.00 96.12 100 HIS A N 1
ATOM 794 C CA . HIS A 1 100 ? 10.085 8.024 8.624 1.00 96.12 100 HIS A CA 1
ATOM 795 C C . HIS A 1 100 ? 8.637 7.832 9.075 1.00 96.12 100 HIS A C 1
ATOM 797 O O . HIS A 1 100 ? 8.213 8.443 10.051 1.00 96.12 100 HIS A O 1
ATOM 803 N N . GLN A 1 101 ? 7.872 6.977 8.395 1.00 97.25 101 GLN A N 1
ATOM 804 C CA . GLN A 1 101 ? 6.426 6.903 8.628 1.00 97.25 101 GLN A CA 1
ATOM 805 C C . GLN A 1 101 ? 6.074 6.086 9.869 1.00 97.25 101 GLN A C 1
ATOM 807 O O . GLN A 1 101 ? 5.334 6.558 10.725 1.00 97.25 101 GLN A O 1
ATOM 812 N N . ARG A 1 102 ? 6.625 4.875 9.987 1.00 97.00 102 ARG A N 1
ATOM 813 C CA . ARG A 1 102 ? 6.360 3.944 11.088 1.00 97.00 102 ARG A CA 1
ATOM 814 C C . ARG A 1 102 ? 6.665 4.545 12.466 1.00 97.00 102 ARG A C 1
ATOM 816 O O . ARG A 1 102 ? 5.844 4.357 13.357 1.00 97.00 102 ARG A O 1
ATOM 823 N N . PRO A 1 103 ? 7.773 5.291 12.674 1.00 97.38 103 PRO A N 1
ATOM 824 C CA . PRO A 1 103 ? 8.025 5.963 13.951 1.00 97.38 103 PRO A CA 1
ATOM 825 C C . PRO A 1 103 ? 7.038 7.094 14.284 1.00 97.38 103 PRO A C 1
ATOM 827 O O . PRO A 1 103 ? 6.941 7.477 15.444 1.00 97.38 103 PRO A O 1
ATOM 830 N N . ALA A 1 104 ? 6.339 7.645 13.286 1.00 97.19 104 ALA A N 1
ATOM 831 C CA . ALA A 1 104 ? 5.414 8.769 13.438 1.00 97.19 104 ALA A CA 1
ATOM 832 C C . ALA A 1 104 ? 3.935 8.347 13.540 1.00 97.19 104 ALA A C 1
ATOM 834 O O . ALA A 1 104 ? 3.068 9.204 13.694 1.00 97.19 104 ALA A O 1
ATOM 835 N N . ILE A 1 105 ? 3.633 7.051 13.417 1.00 97.00 105 ILE A N 1
ATOM 836 C CA . ILE A 1 105 ? 2.271 6.509 13.442 1.00 97.00 105 ILE A CA 1
ATOM 837 C C . ILE A 1 105 ? 2.081 5.708 14.728 1.00 97.00 105 ILE A C 1
ATOM 839 O O . ILE A 1 105 ? 2.828 4.768 14.991 1.00 97.00 105 ILE A O 1
ATOM 843 N N . ASP A 1 106 ? 1.037 6.033 15.490 1.00 95.50 106 ASP A N 1
ATOM 844 C CA . ASP A 1 106 ? 0.748 5.372 16.769 1.00 95.50 106 ASP A CA 1
ATOM 845 C C . ASP A 1 106 ? 0.314 3.908 16.598 1.00 95.50 106 ASP A C 1
ATOM 847 O O . ASP A 1 106 ? 0.653 3.046 17.406 1.00 95.50 106 ASP A O 1
ATOM 851 N N . THR A 1 107 ? -0.471 3.622 15.554 1.00 96.56 107 THR A N 1
ATOM 852 C CA . THR A 1 107 ? -1.111 2.316 15.352 1.00 96.56 107 THR A CA 1
ATOM 853 C C . THR A 1 107 ? -0.846 1.766 13.962 1.00 96.56 107 THR A C 1
ATOM 855 O O . THR A 1 107 ? -1.382 2.267 12.969 1.00 96.56 107 THR A O 1
ATOM 858 N N . TRP A 1 108 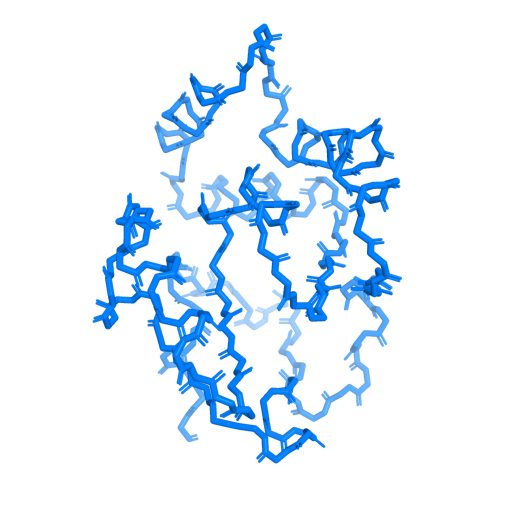? -0.054 0.700 13.893 1.00 97.69 108 TRP A N 1
ATOM 859 C CA . TRP A 1 108 ? 0.266 0.030 12.640 1.00 97.69 108 TRP A CA 1
ATOM 860 C C . TRP A 1 108 ? 0.506 -1.472 12.814 1.00 97.69 108 TRP A C 1
ATOM 862 O O . TRP A 1 108 ? 0.749 -1.959 13.917 1.00 97.69 108 TRP A O 1
ATOM 872 N N . LEU A 1 109 ? 0.455 -2.191 11.692 1.00 96.94 109 LEU A N 1
ATOM 873 C CA . LEU A 1 109 ? 0.826 -3.598 11.575 1.00 96.94 109 LEU A CA 1
ATOM 874 C C . LEU A 1 109 ? 1.576 -3.834 10.260 1.00 96.94 109 LEU A C 1
ATOM 876 O O . LEU A 1 109 ? 1.132 -3.400 9.197 1.00 96.94 109 LEU A O 1
ATOM 880 N N . GLU A 1 110 ? 2.690 -4.555 10.328 1.00 97.44 110 GLU A N 1
ATOM 881 C CA . GLU A 1 110 ? 3.368 -5.110 9.156 1.00 97.44 110 GLU A CA 1
ATOM 882 C C . GLU A 1 110 ? 2.858 -6.538 8.927 1.00 97.44 110 GLU A C 1
ATOM 884 O O . GLU A 1 110 ? 2.828 -7.349 9.854 1.00 97.44 110 GLU A O 1
ATOM 889 N N . VAL A 1 111 ? 2.425 -6.841 7.704 1.00 95.62 111 VAL A N 1
ATOM 890 C CA . VAL A 1 111 ? 1.939 -8.173 7.322 1.00 95.62 111 VAL A CA 1
ATOM 891 C C . VAL A 1 111 ? 2.792 -8.689 6.178 1.00 95.62 111 VAL A C 1
ATOM 893 O O . VAL A 1 111 ? 2.811 -8.098 5.102 1.00 95.62 111 VAL A O 1
ATOM 896 N N . GLU A 1 112 ? 3.476 -9.808 6.396 1.00 95.38 112 GLU A N 1
ATOM 897 C CA . GLU A 1 112 ? 4.185 -10.518 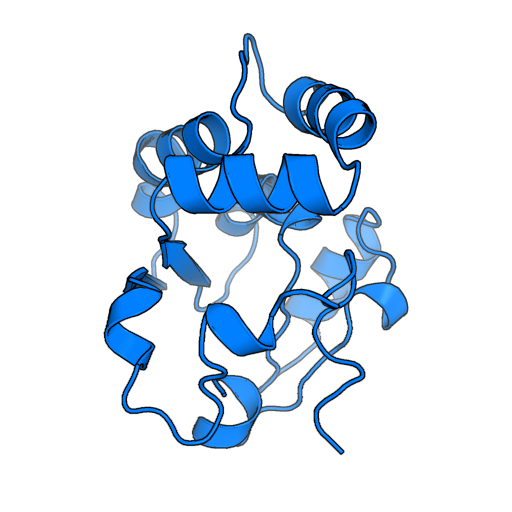5.333 1.00 95.38 112 GLU A CA 1
ATOM 898 C C . GLU A 1 112 ? 3.179 -11.210 4.419 1.00 95.38 112 GLU A C 1
ATOM 900 O O . GLU A 1 112 ? 2.398 -12.050 4.864 1.00 95.38 112 GLU A O 1
ATOM 905 N N . TYR A 1 113 ? 3.205 -10.898 3.130 1.00 91.94 113 TYR A N 1
ATOM 906 C CA . TYR A 1 113 ? 2.220 -11.377 2.168 1.00 91.94 113 TYR A CA 1
ATOM 907 C C . TYR A 1 113 ? 2.139 -12.908 2.140 1.00 91.94 113 TYR A C 1
ATOM 909 O O . TYR A 1 113 ? 1.053 -13.472 2.203 1.00 91.94 113 TYR A O 1
ATOM 917 N N . GLU A 1 114 ? 3.280 -13.600 2.153 1.00 92.12 114 GLU A N 1
ATOM 918 C CA . GLU A 1 114 ? 3.330 -15.070 2.146 1.00 92.12 114 GLU A CA 1
ATOM 919 C C . GLU A 1 114 ? 2.774 -15.720 3.424 1.00 92.12 114 GLU A C 1
ATOM 921 O O . GLU A 1 114 ? 2.395 -16.892 3.393 1.00 92.12 114 GLU A O 1
ATOM 926 N N . SER A 1 115 ? 2.653 -14.975 4.530 1.00 93.69 115 SER A N 1
ATOM 927 C CA . SER A 1 115 ? 2.005 -15.487 5.748 1.00 93.69 115 SER A CA 1
ATOM 928 C C . SER A 1 115 ? 0.507 -15.746 5.552 1.00 93.69 115 SER A C 1
ATOM 930 O O . SER A 1 115 ? -0.092 -16.531 6.283 1.00 93.69 115 SER A O 1
ATOM 932 N N . LEU A 1 116 ? -0.092 -15.147 4.519 1.00 91.50 116 LEU A N 1
ATOM 933 C CA . LEU A 1 116 ? -1.513 -15.255 4.204 1.00 91.50 116 LEU A CA 1
ATOM 934 C C . LEU A 1 116 ? -1.854 -16.478 3.348 1.00 91.50 116 LEU A C 1
ATOM 936 O O . LEU A 1 116 ? -3.011 -16.643 2.973 1.00 91.50 116 LEU A O 1
ATOM 940 N N . ARG A 1 117 ? -0.887 -17.353 3.045 1.00 91.62 117 ARG A N 1
ATOM 941 C CA . ARG A 1 117 ? -1.082 -18.527 2.176 1.00 91.62 117 ARG A CA 1
ATOM 942 C C . ARG A 1 117 ? -2.232 -19.447 2.600 1.00 91.62 117 ARG A C 1
ATOM 944 O O . ARG A 1 117 ? -2.833 -20.096 1.755 1.00 91.62 117 ARG A O 1
ATOM 951 N N . GLY A 1 118 ? -2.538 -19.509 3.896 1.00 89.50 118 GLY A N 1
ATOM 952 C CA . GLY A 1 118 ? -3.654 -20.302 4.426 1.00 89.50 118 GLY A CA 1
ATOM 953 C C . GLY A 1 118 ? -5.019 -19.603 4.401 1.00 89.50 118 GLY A C 1
ATOM 954 O O . GLY A 1 118 ? -6.002 -20.199 4.831 1.00 89.50 118 GLY A O 1
ATOM 955 N N . HIS A 1 119 ? -5.100 -18.344 3.963 1.00 89.06 119 HIS A N 1
ATOM 956 C CA . HIS A 1 119 ? -6.338 -17.570 3.995 1.00 89.06 119 HIS A CA 1
ATOM 957 C C . HIS A 1 119 ? -7.292 -17.992 2.857 1.00 89.06 119 HIS A C 1
ATOM 959 O O . HIS A 1 119 ? -6.828 -18.145 1.730 1.00 89.06 119 HIS A O 1
ATOM 965 N N . PRO A 1 120 ? -8.622 -18.091 3.068 1.00 87.38 120 PRO A N 1
ATOM 966 C CA . PRO A 1 120 ? -9.576 -18.494 2.020 1.00 87.38 120 PRO A CA 1
ATOM 967 C C . PRO A 1 120 ? -9.591 -17.614 0.759 1.00 87.38 120 PRO A C 1
ATOM 969 O O . PRO A 1 120 ? -10.012 -18.053 -0.302 1.00 87.38 120 PRO A O 1
ATOM 972 N N . LEU A 1 121 ? -9.144 -16.361 0.881 1.00 83.94 121 LEU A N 1
ATOM 973 C CA . LEU A 1 121 ? -9.011 -15.409 -0.235 1.00 83.94 121 LEU A CA 1
ATOM 974 C C . LEU A 1 121 ? -7.598 -15.377 -0.844 1.00 83.94 121 LEU A C 1
ATOM 976 O O . LEU A 1 121 ? -7.296 -14.498 -1.652 1.00 83.94 121 LEU A O 1
ATOM 980 N N . TRP A 1 122 ? -6.705 -16.274 -0.422 1.00 87.12 122 TRP A N 1
ATOM 981 C CA . TRP A 1 122 ? -5.395 -16.428 -1.040 1.00 87.12 122 TRP A CA 1
ATOM 982 C C . TRP A 1 122 ? -5.541 -17.064 -2.420 1.00 87.12 122 TRP A C 1
ATOM 984 O O . TRP A 1 122 ? -6.204 -18.081 -2.580 1.00 87.12 122 TRP A O 1
ATOM 994 N N . ILE A 1 123 ? -4.883 -16.472 -3.411 1.00 87.12 123 ILE A N 1
ATOM 995 C CA . ILE A 1 123 ? -4.833 -16.995 -4.781 1.00 87.12 123 ILE A CA 1
ATOM 996 C C . ILE A 1 123 ? -3.406 -17.446 -5.030 1.00 87.12 123 ILE A C 1
ATOM 998 O O . ILE A 1 123 ? -2.503 -16.642 -4.810 1.00 87.12 123 ILE A O 1
ATOM 1002 N N . ASP A 1 124 ? -3.151 -18.671 -5.484 1.00 88.06 124 ASP A N 1
ATOM 1003 C CA . ASP A 1 124 ? -1.777 -19.147 -5.641 1.00 88.06 124 ASP A CA 1
ATOM 1004 C C . ASP A 1 124 ? -1.029 -18.411 -6.754 1.00 88.06 124 ASP A C 1
ATOM 1006 O O . ASP A 1 124 ? -1.601 -18.018 -7.768 1.00 88.06 124 ASP A O 1
ATOM 1010 N N . LYS A 1 125 ? 0.298 -18.258 -6.616 1.00 85.25 125 LYS A N 1
ATOM 1011 C CA . LYS A 1 125 ? 1.133 -17.517 -7.590 1.00 85.25 125 LYS A CA 1
ATOM 1012 C C . LYS A 1 125 ? 0.935 -18.000 -9.036 1.00 85.25 125 LYS A C 1
ATOM 1014 O O . LYS A 1 125 ? 1.012 -17.192 -9.956 1.00 85.25 125 LYS A O 1
ATOM 1019 N N . ARG A 1 126 ? 0.660 -19.295 -9.226 1.00 85.81 126 ARG A N 1
ATOM 1020 C CA . ARG A 1 126 ? 0.406 -19.924 -10.536 1.00 85.81 126 ARG A CA 1
ATOM 1021 C C . ARG A 1 126 ? -0.896 -19.445 -11.184 1.00 85.81 126 ARG A C 1
ATOM 1023 O O . ARG A 1 126 ? -0.968 -19.368 -12.402 1.00 85.81 126 ARG A O 1
ATOM 1030 N N . GLU A 1 127 ? -1.887 -19.081 -10.380 1.00 85.38 127 GLU A N 1
ATOM 1031 C CA . GLU A 1 127 ? -3.204 -18.614 -10.826 1.00 85.38 127 GLU A CA 1
ATOM 1032 C C . GLU A 1 127 ? -3.228 -17.096 -11.081 1.00 85.38 127 GLU A C 1
ATOM 1034 O O . GLU A 1 127 ? -4.150 -16.568 -11.702 1.00 85.38 127 GLU A O 1
ATOM 1039 N N . ARG A 1 128 ? -2.177 -16.379 -10.659 1.00 85.44 128 ARG A N 1
ATOM 1040 C CA . ARG A 1 128 ? -2.026 -14.924 -10.842 1.00 85.44 128 ARG A CA 1
ATOM 1041 C C . ARG A 1 128 ? -1.444 -14.526 -12.203 1.00 85.44 128 ARG A C 1
ATOM 1043 O O . ARG A 1 128 ? -1.134 -13.353 -12.399 1.00 85.44 128 ARG A O 1
ATOM 1050 N N . ALA A 1 129 ? -1.256 -15.468 -13.131 1.00 82.00 129 ALA A N 1
ATOM 1051 C CA . ALA A 1 129 ? -0.640 -15.200 -14.436 1.00 82.00 129 ALA A CA 1
ATOM 1052 C C . ALA A 1 129 ? -1.374 -14.088 -15.210 1.00 82.00 129 ALA A C 1
ATOM 1054 O O . ALA A 1 129 ? -0.736 -13.174 -15.731 1.00 82.00 129 ALA A O 1
ATOM 1055 N N . GLU A 1 130 ? -2.707 -14.106 -15.146 1.00 82.69 130 GLU A N 1
ATOM 1056 C CA . GLU A 1 130 ? -3.615 -13.180 -15.838 1.00 82.69 130 GLU A CA 1
ATOM 1057 C C . GLU A 1 130 ? -3.954 -11.916 -15.029 1.00 82.69 130 GLU A C 1
ATOM 1059 O O . GLU A 1 130 ? -4.856 -11.161 -15.386 1.00 82.69 130 GLU A O 1
ATOM 1064 N N . PHE A 1 131 ? -3.294 -11.682 -13.891 1.00 85.75 131 PHE A N 1
ATOM 1065 C CA . PHE A 1 131 ? -3.570 -10.491 -13.087 1.00 85.75 131 PHE A CA 1
ATOM 1066 C C . PHE A 1 131 ? -3.086 -9.241 -13.813 1.00 85.75 131 PHE A C 1
ATOM 1068 O O . PHE A 1 131 ? -1.900 -9.135 -14.123 1.00 85.75 131 PHE A O 1
ATOM 1075 N N . THR A 1 132 ? -3.963 -8.265 -14.009 1.00 82.56 132 THR A N 1
ATOM 1076 C CA . THR A 1 132 ? -3.563 -6.946 -14.504 1.00 82.56 132 THR A CA 1
ATOM 1077 C C . THR A 1 132 ? -3.130 -6.063 -13.326 1.00 82.56 132 THR A C 1
ATOM 1079 O O . THR A 1 132 ? -2.936 -6.544 -12.201 1.00 82.56 132 THR A O 1
ATOM 1082 N N . ALA A 1 133 ? -2.943 -4.762 -13.565 1.00 78.62 133 ALA A N 1
ATOM 1083 C CA . ALA A 1 133 ? -2.762 -3.794 -12.485 1.00 78.62 133 ALA A CA 1
ATOM 1084 C C . ALA A 1 133 ? -3.927 -3.822 -11.477 1.00 78.62 133 ALA A C 1
ATOM 1086 O O . ALA A 1 133 ? -3.698 -3.617 -10.287 1.00 78.62 133 ALA A O 1
ATOM 1087 N N . ARG A 1 134 ? -5.145 -4.146 -11.934 1.00 74.38 134 ARG A N 1
ATOM 1088 C CA . ARG A 1 134 ? -6.321 -4.342 -11.081 1.00 74.38 134 ARG A CA 1
ATOM 1089 C C . ARG A 1 134 ? -6.483 -5.821 -10.765 1.00 74.38 134 ARG A C 1
ATOM 1091 O O . ARG A 1 134 ? -6.641 -6.653 -11.654 1.00 74.38 134 ARG A O 1
ATOM 1098 N N . GLN A 1 135 ? -6.411 -6.151 -9.480 1.00 72.69 135 GLN A N 1
ATOM 1099 C CA . GLN A 1 135 ? -6.403 -7.540 -9.001 1.00 72.69 135 GLN A CA 1
ATOM 1100 C C . GLN A 1 135 ? -7.665 -7.902 -8.203 1.00 72.69 135 GLN A C 1
ATOM 1102 O O . GLN A 1 135 ? -7.788 -9.031 -7.738 1.00 72.69 135 GLN A O 1
ATOM 1107 N N . THR A 1 136 ? -8.603 -6.963 -8.052 1.00 62.50 136 THR A N 1
ATOM 1108 C CA . THR A 1 136 ? -9.830 -7.093 -7.248 1.00 62.50 136 THR A CA 1
ATOM 1109 C C . THR A 1 136 ? -11.060 -7.516 -8.058 1.00 62.50 136 THR A C 1
ATOM 1111 O O . THR A 1 136 ? -11.986 -8.074 -7.483 1.00 62.50 136 THR A O 1
ATOM 1114 N N . GLU A 1 137 ? -11.060 -7.355 -9.386 1.00 53.09 137 GLU A N 1
ATOM 1115 C CA . GLU A 1 137 ? -12.220 -7.643 -10.258 1.00 53.09 137 GLU A CA 1
ATOM 1116 C C . GLU A 1 137 ? -12.551 -9.143 -10.410 1.00 53.09 137 GLU A C 1
ATOM 1118 O O . GLU A 1 137 ? -13.548 -9.503 -11.029 1.00 53.09 137 GLU A O 1
ATOM 1123 N N . ARG A 1 138 ? -11.723 -10.042 -9.861 1.00 47.06 138 ARG A N 1
ATOM 1124 C CA . ARG A 1 138 ? -11.880 -11.502 -10.002 1.00 47.06 138 ARG A CA 1
ATOM 1125 C C . ARG A 1 138 ? -12.518 -12.206 -8.805 1.00 47.06 138 ARG A C 1
ATOM 1127 O O . ARG A 1 138 ? -12.684 -13.420 -8.860 1.00 47.06 138 ARG A O 1
ATOM 1134 N N . ILE A 1 139 ? -12.855 -11.483 -7.739 1.00 42.75 139 ILE A N 1
ATOM 1135 C CA . ILE A 1 139 ? -13.530 -12.058 -6.570 1.00 42.75 139 ILE A CA 1
ATOM 1136 C C . ILE A 1 139 ? -15.019 -11.711 -6.688 1.00 42.75 139 ILE A C 1
ATOM 1138 O O . ILE A 1 139 ? -15.470 -10.710 -6.136 1.00 42.75 139 ILE A O 1
ATOM 1142 N N . ALA A 1 140 ? -15.738 -12.511 -7.478 1.00 33.47 140 ALA A N 1
ATOM 1143 C CA . ALA A 1 140 ? -17.199 -12.554 -7.519 1.00 33.47 140 ALA A CA 1
ATOM 1144 C C . ALA A 1 140 ? -17.691 -13.794 -6.766 1.00 33.47 140 ALA A C 1
ATOM 1146 O O . ALA A 1 140 ? -17.035 -14.853 -6.910 1.00 33.47 140 ALA A O 1
#

Sequence (140 aa):
MIAADTGHRYIDEDDYGPHNKAAWFNLITDSKNVVIQCPAMCRYVHCVRAFVVMMLRPLADIIASQERIGWGANEAIELARYENASPPIAAVKYDFWRNHQRPAIDTWLEVEYESLRGHPLWIDKRERAEFTARQTERIA

Secondary structure (DSSP, 8-state):
-HHHHTTPEEE-GGGT-TT-HHHHHHHHHH-SSEEE--GGGGGGGGGS-S-EEEEE--HHHHHHHHHHTT-HHHHHHHHTTSTT--S-HHHHHHHHIIIIIGGG-SSEEEEEGGGGGGSTT---TTTTTT--S--STT--

pLDDT: mean 89.77, std 9.55, range [33.47, 97.69]